Protein AF-X1V558-F1 (afdb_monomer_lite)

Foldseek 3Di:
DDFDQPDDQDLLQAPPDDDDVVVSVVSVVVSVVSSVVSVVVVVVVCVVVVHDCPCPDDDDDDDDDDPDPDDADPSCSRNGD

Organism: NCBI:txid412755

Structure (mmCIF, N/CA/C/O backbone):
data_AF-X1V558-F1
#
_entry.id   AF-X1V558-F1
#
loop_
_atom_site.group_PDB
_atom_site.id
_atom_site.type_symbol
_atom_site.label_atom_id
_atom_site.label_alt_id
_atom_site.label_comp_id
_atom_site.label_asym_id
_atom_site.label_entity_id
_atom_site.label_seq_id
_atom_site.pdbx_PDB_ins_code
_atom_site.Cartn_x
_atom_site.Cartn_y
_atom_site.Cartn_z
_atom_site.occupancy
_atom_site.B_iso_or_equiv
_atom_site.auth_seq_id
_atom_site.auth_comp_id
_atom_site.auth_asym_id
_atom_site.auth_atom_id
_atom_site.pdbx_PDB_model_num
ATOM 1 N N . MET A 1 1 ? -10.832 -2.444 10.908 1.00 79.56 1 MET A N 1
ATOM 2 C CA . MET A 1 1 ? -11.023 -1.694 9.647 1.00 79.56 1 MET A CA 1
ATOM 3 C C . MET A 1 1 ? -10.346 -2.471 8.537 1.00 79.56 1 MET A C 1
ATOM 5 O O . MET A 1 1 ? -9.221 -2.901 8.750 1.00 79.56 1 MET A O 1
ATOM 9 N N . ARG A 1 2 ? -11.025 -2.703 7.411 1.00 85.12 2 ARG A N 1
ATOM 10 C CA . ARG A 1 2 ? -10.425 -3.326 6.224 1.00 85.12 2 ARG A CA 1
ATOM 11 C C . ARG A 1 2 ? -10.220 -2.230 5.185 1.00 85.12 2 ARG A C 1
ATOM 13 O O . ARG A 1 2 ? -11.161 -1.493 4.909 1.00 85.12 2 ARG A O 1
ATOM 20 N N . ILE A 1 3 ? -8.998 -2.110 4.683 1.00 87.00 3 ILE A N 1
ATOM 21 C CA . ILE A 1 3 ? -8.625 -1.173 3.623 1.00 87.00 3 ILE A CA 1
ATOM 22 C C . ILE A 1 3 ? -8.191 -2.029 2.447 1.00 87.00 3 ILE A C 1
ATOM 24 O O . ILE A 1 3 ? -7.375 -2.934 2.618 1.00 87.00 3 ILE A O 1
ATOM 28 N N . GLU A 1 4 ? -8.760 -1.765 1.282 1.00 88.75 4 GLU A N 1
ATOM 29 C CA . GLU A 1 4 ? -8.393 -2.448 0.050 1.00 88.75 4 GLU A CA 1
ATOM 30 C C . GLU A 1 4 ? -7.676 -1.451 -0.845 1.00 88.75 4 GLU A C 1
ATOM 32 O O . GLU A 1 4 ? -8.199 -0.376 -1.138 1.00 88.75 4 GLU A O 1
ATOM 37 N N . VAL A 1 5 ? -6.458 -1.809 -1.236 1.00 86.81 5 VAL A N 1
ATOM 38 C CA . VAL A 1 5 ? -5.648 -1.041 -2.175 1.00 86.81 5 VAL A CA 1
ATOM 39 C C . VAL A 1 5 ? -5.613 -1.858 -3.467 1.00 86.81 5 VAL A C 1
ATOM 41 O O . VAL A 1 5 ? -5.123 -2.987 -3.441 1.00 86.81 5 VAL A O 1
ATOM 44 N N . PRO A 1 6 ? -6.166 -1.349 -4.582 1.00 85.62 6 PRO A N 1
ATOM 45 C CA . PRO A 1 6 ? -6.357 -2.144 -5.797 1.00 85.62 6 PRO A CA 1
ATOM 46 C C . PRO A 1 6 ? -5.080 -2.331 -6.628 1.00 85.62 6 PRO A C 1
ATOM 48 O O . PRO A 1 6 ? -5.117 -2.966 -7.677 1.00 85.62 6 PRO A O 1
ATOM 51 N N . PHE A 1 7 ? -3.955 -1.774 -6.190 1.00 80.81 7 PHE A N 1
ATOM 52 C CA . PHE A 1 7 ? -2.678 -1.833 -6.887 1.00 80.81 7 PHE A CA 1
ATOM 53 C C . PHE A 1 7 ? -1.575 -2.260 -5.922 1.00 80.81 7 PHE A C 1
ATOM 55 O O . PHE A 1 7 ? -1.609 -1.975 -4.724 1.00 80.81 7 PHE A O 1
ATOM 62 N N . LEU A 1 8 ? -0.588 -2.959 -6.471 1.00 82.94 8 LEU A N 1
ATOM 63 C CA . LEU A 1 8 ? 0.614 -3.328 -5.743 1.00 82.94 8 LEU A CA 1
ATOM 64 C C . LEU A 1 8 ? 1.530 -2.103 -5.585 1.00 82.94 8 LEU A C 1
ATOM 66 O O . LEU A 1 8 ? 1.455 -1.176 -6.400 1.00 82.94 8 LEU A O 1
ATOM 70 N N . PRO A 1 9 ? 2.393 -2.078 -4.554 1.00 82.50 9 PRO A N 1
ATOM 71 C CA . PRO A 1 9 ? 3.433 -1.067 -4.459 1.00 82.50 9 PRO A CA 1
ATOM 72 C C . PRO A 1 9 ? 4.314 -1.004 -5.721 1.00 82.50 9 PRO A C 1
ATOM 74 O O . PRO A 1 9 ? 4.378 -1.958 -6.495 1.00 82.50 9 PRO A O 1
ATOM 77 N N . PRO A 1 10 ? 4.970 0.138 -5.974 1.00 84.19 10 PRO A N 1
ATOM 78 C CA . PRO A 1 10 ? 5.828 0.316 -7.138 1.00 84.19 10 PRO A CA 1
ATOM 79 C C . PRO A 1 10 ? 7.101 -0.534 -7.016 1.00 84.19 10 PRO A C 1
ATOM 81 O O . PRO A 1 10 ? 7.619 -0.741 -5.915 1.00 84.19 10 PRO A O 1
ATOM 84 N N . VAL A 1 11 ? 7.650 -0.993 -8.146 1.00 80.88 11 VAL A N 1
ATOM 85 C CA . VAL A 1 11 ? 8.887 -1.804 -8.189 1.00 80.88 11 VAL A CA 1
ATOM 86 C C . VAL A 1 11 ? 10.064 -1.054 -7.565 1.00 80.88 11 VAL A C 1
ATOM 88 O O . VAL A 1 11 ? 10.946 -1.661 -6.967 1.00 80.88 11 VAL A O 1
ATOM 91 N N . GLU A 1 12 ? 10.044 0.271 -7.622 1.00 83.56 12 GLU A N 1
ATOM 92 C CA . GLU A 1 12 ? 11.041 1.181 -7.070 1.00 83.56 12 GLU A CA 1
ATOM 93 C C . GLU A 1 12 ? 11.147 1.134 -5.535 1.00 83.56 12 GLU A C 1
ATOM 95 O O . GLU A 1 12 ? 12.137 1.591 -4.952 1.00 83.56 12 GLU A O 1
ATOM 100 N N . TYR A 1 13 ? 10.143 0.582 -4.847 1.00 80.75 13 TYR A N 1
ATOM 101 C CA . TYR A 1 13 ? 10.210 0.327 -3.403 1.00 80.75 13 TYR A CA 1
ATOM 102 C C . TYR A 1 13 ? 11.007 -0.919 -3.045 1.00 80.75 13 TYR A C 1
ATOM 104 O O . TYR A 1 13 ? 11.382 -1.090 -1.884 1.00 80.75 13 TYR A O 1
ATOM 112 N N . SER A 1 14 ? 11.342 -1.728 -4.042 1.00 76.19 14 SER A N 1
ATOM 113 C CA . SER A 1 14 ? 12.191 -2.880 -3.854 1.00 76.19 14 SER A CA 1
ATOM 114 C C . SER A 1 14 ? 13.576 -2.511 -3.318 1.00 76.19 14 SER A C 1
ATOM 116 O O . SER A 1 14 ? 14.244 -1.645 -3.890 1.00 76.19 14 SER A O 1
ATOM 118 N N . PRO A 1 15 ? 14.078 -3.239 -2.305 1.00 75.62 15 PRO A N 1
ATOM 119 C CA . PRO A 1 15 ? 15.490 -3.207 -1.929 1.00 75.62 15 PRO A CA 1
ATOM 120 C C . PRO A 1 15 ? 16.448 -3.585 -3.072 1.00 75.62 15 PRO A C 1
ATOM 122 O O . PRO A 1 15 ? 17.593 -3.147 -3.087 1.00 75.62 15 PRO A O 1
ATOM 125 N N . ASN A 1 16 ? 15.982 -4.384 -4.035 1.00 76.56 16 ASN A N 1
ATOM 126 C CA . ASN A 1 16 ? 16.756 -4.864 -5.182 1.00 76.56 16 ASN A CA 1
ATOM 127 C C . ASN A 1 16 ? 16.665 -3.938 -6.405 1.00 76.56 16 ASN A C 1
ATOM 129 O O . ASN A 1 16 ? 17.288 -4.220 -7.434 1.00 76.56 16 ASN A O 1
ATOM 133 N N . TRP A 1 17 ? 15.886 -2.857 -6.337 1.00 79.25 17 TRP A N 1
ATOM 134 C CA . TRP A 1 17 ? 15.771 -1.922 -7.446 1.00 79.25 17 TRP A CA 1
ATOM 135 C C . TRP A 1 17 ? 17.022 -1.046 -7.558 1.00 79.25 17 TRP A C 1
ATOM 137 O O . TRP A 1 17 ? 17.491 -0.467 -6.581 1.00 79.25 17 TRP A O 1
ATOM 147 N N . ARG A 1 18 ? 17.572 -0.959 -8.774 1.00 84.12 18 ARG A N 1
ATOM 148 C CA . ARG A 1 18 ? 18.849 -0.283 -9.066 1.00 84.12 18 ARG A CA 1
ATOM 149 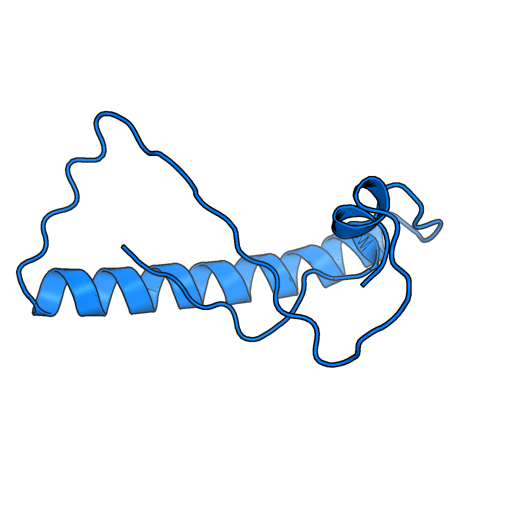C C . ARG A 1 18 ? 18.697 1.040 -9.829 1.00 84.12 18 ARG A C 1
ATOM 151 O O . ARG A 1 18 ? 19.649 1.475 -10.467 1.00 84.12 18 ARG A O 1
ATOM 158 N N . GLY A 1 19 ? 17.511 1.647 -9.810 1.00 87.25 19 GLY A N 1
ATOM 159 C CA . GLY A 1 19 ? 17.262 2.936 -10.463 1.00 87.25 19 GLY A CA 1
ATOM 160 C C . GLY A 1 19 ? 17.629 4.146 -9.598 1.00 87.25 19 GLY A C 1
ATOM 161 O O . GLY A 1 19 ? 18.208 4.019 -8.515 1.00 87.25 19 GLY A O 1
ATOM 162 N N . HIS A 1 20 ? 17.310 5.344 -10.091 1.00 92.00 20 HIS A N 1
ATOM 163 C CA . HIS A 1 20 ? 17.725 6.600 -9.459 1.00 92.00 20 HIS A CA 1
ATOM 164 C C . HIS A 1 20 ? 16.750 7.051 -8.359 1.00 92.00 20 HIS A C 1
ATOM 166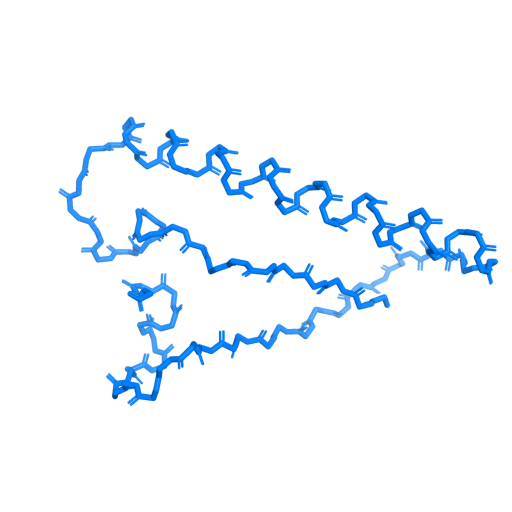 O O . HIS A 1 20 ? 15.538 7.009 -8.539 1.00 92.00 20 HIS A O 1
ATOM 172 N N . TRP A 1 21 ? 17.237 7.591 -7.237 1.00 88.69 21 TRP A N 1
ATOM 173 C CA . TRP A 1 21 ? 16.389 7.979 -6.092 1.00 88.69 21 TRP A CA 1
ATOM 174 C C . TRP A 1 21 ? 15.201 8.892 -6.459 1.00 88.69 21 TRP A C 1
ATOM 176 O O . TRP A 1 21 ? 14.126 8.773 -5.872 1.00 88.69 21 TRP A O 1
ATOM 186 N N . ALA A 1 22 ? 15.368 9.765 -7.458 1.00 92.94 22 ALA A N 1
ATOM 187 C CA . ALA A 1 22 ? 14.307 10.647 -7.946 1.00 92.94 22 ALA A CA 1
ATOM 188 C C . ALA A 1 22 ? 13.134 9.879 -8.587 1.00 92.94 22 ALA A C 1
ATOM 190 O O . ALA A 1 22 ? 11.976 10.245 -8.385 1.00 92.94 22 ALA A O 1
ATOM 191 N N . GLU A 1 23 ? 13.410 8.794 -9.315 1.00 90.44 23 GLU A N 1
ATOM 192 C CA . GLU A 1 23 ? 12.377 7.939 -9.913 1.00 90.44 23 GLU A CA 1
ATOM 193 C C . GLU A 1 23 ? 11.609 7.190 -8.820 1.00 90.44 23 GLU A C 1
ATOM 195 O O . GLU A 1 23 ? 10.378 7.181 -8.830 1.00 90.44 23 GLU A O 1
ATOM 200 N N . LYS A 1 24 ? 12.315 6.694 -7.793 1.00 88.31 24 LYS A N 1
ATOM 201 C CA . LYS A 1 24 ? 11.689 6.090 -6.608 1.00 88.31 24 LYS A CA 1
ATOM 202 C C . LYS A 1 24 ? 10.803 7.062 -5.864 1.00 88.31 24 LYS A C 1
ATOM 204 O O . LYS A 1 24 ? 9.706 6.696 -5.455 1.00 88.31 24 LYS A O 1
ATOM 209 N N . HIS A 1 25 ? 11.263 8.295 -5.686 1.00 89.69 25 HIS A N 1
ATOM 210 C CA . HIS A 1 25 ? 10.461 9.320 -5.038 1.00 89.69 25 HIS A CA 1
ATOM 211 C C . HIS A 1 25 ? 9.199 9.630 -5.856 1.00 89.69 25 HIS A C 1
ATOM 213 O O . HIS A 1 25 ? 8.108 9.718 -5.297 1.00 89.69 25 HIS A O 1
ATOM 219 N N . LYS A 1 26 ? 9.322 9.742 -7.185 1.00 93.00 26 LYS A N 1
ATOM 220 C CA . LYS A 1 26 ? 8.187 9.996 -8.080 1.00 93.00 26 LYS A CA 1
ATOM 221 C C . LYS A 1 26 ? 7.161 8.858 -8.043 1.00 93.00 26 LYS A C 1
ATOM 223 O O . LYS A 1 26 ? 5.983 9.130 -7.820 1.00 93.00 26 LYS A O 1
ATOM 228 N N . ALA A 1 27 ? 7.598 7.610 -8.216 1.00 88.69 27 ALA A N 1
ATOM 229 C CA . ALA A 1 27 ? 6.726 6.435 -8.158 1.00 88.69 27 ALA A CA 1
ATOM 230 C C . ALA A 1 27 ? 6.104 6.264 -6.762 1.00 88.69 27 ALA A C 1
ATOM 232 O O . ALA A 1 27 ? 4.905 6.024 -6.618 1.00 88.69 27 ALA A O 1
ATOM 233 N N . GLY A 1 28 ? 6.914 6.480 -5.725 1.00 88.88 28 GLY A N 1
ATOM 234 C CA . GLY A 1 28 ? 6.492 6.401 -4.338 1.00 88.88 28 GLY A CA 1
ATOM 235 C C . GLY A 1 28 ? 5.436 7.430 -3.961 1.00 88.88 28 GLY A C 1
ATOM 236 O O . GLY A 1 28 ? 4.486 7.084 -3.269 1.00 88.88 28 GLY A O 1
ATOM 237 N N . LYS A 1 29 ? 5.554 8.670 -4.446 1.00 92.75 29 LYS A N 1
ATOM 238 C CA . LYS A 1 29 ? 4.553 9.715 -4.198 1.00 92.75 29 LYS A CA 1
ATOM 239 C C . LYS A 1 29 ? 3.183 9.318 -4.747 1.00 92.75 29 LYS A C 1
ATOM 241 O O . LYS A 1 29 ? 2.193 9.415 -4.034 1.00 92.75 29 LYS A O 1
ATOM 246 N N . VAL A 1 30 ? 3.138 8.814 -5.982 1.00 90.56 30 VAL A N 1
ATOM 247 C CA . VAL A 1 30 ? 1.884 8.370 -6.613 1.00 90.56 30 VAL A CA 1
ATOM 248 C C . VAL A 1 30 ? 1.239 7.241 -5.810 1.00 90.56 30 VAL A C 1
ATOM 250 O O . VAL A 1 30 ? 0.048 7.300 -5.512 1.00 90.56 30 VAL A O 1
ATOM 253 N N . TYR A 1 31 ? 2.026 6.235 -5.420 1.00 89.69 31 TYR A N 1
ATOM 254 C CA . TYR A 1 31 ? 1.520 5.122 -4.620 1.00 89.69 31 TYR A CA 1
ATOM 255 C C . TYR A 1 31 ? 1.056 5.571 -3.229 1.00 89.69 31 TYR A C 1
ATOM 257 O O . TYR A 1 31 ? -0.023 5.183 -2.787 1.00 89.69 31 TYR A O 1
ATOM 265 N N . HIS A 1 32 ? 1.840 6.417 -2.559 1.00 91.06 32 HIS A N 1
ATOM 266 C CA . HIS A 1 32 ? 1.502 6.974 -1.253 1.00 91.06 32 HIS A CA 1
ATOM 267 C C . HIS A 1 32 ? 0.168 7.722 -1.288 1.00 91.06 32 HIS A C 1
ATOM 269 O O . HIS A 1 32 ? -0.711 7.437 -0.475 1.00 91.06 32 HIS A O 1
ATOM 275 N N . ASP A 1 33 ? -0.004 8.637 -2.245 1.00 93.69 33 ASP A N 1
ATOM 276 C CA . ASP A 1 33 ? -1.220 9.442 -2.366 1.00 93.69 33 ASP A CA 1
ATOM 277 C C . ASP A 1 33 ? -2.434 8.546 -2.644 1.00 93.69 33 ASP A C 1
ATOM 279 O O . ASP A 1 33 ? -3.491 8.702 -2.030 1.00 93.69 33 ASP A O 1
ATOM 283 N N . ALA A 1 34 ? -2.274 7.538 -3.500 1.00 90.62 34 ALA A N 1
ATOM 284 C CA . ALA A 1 34 ? -3.345 6.605 -3.811 1.00 90.62 34 ALA A CA 1
ATOM 285 C C . ALA A 1 34 ? -3.741 5.739 -2.593 1.00 90.62 34 ALA A C 1
ATOM 287 O O . ALA A 1 34 ? -4.931 5.614 -2.292 1.00 90.62 34 ALA A O 1
ATOM 288 N N . VAL A 1 35 ? -2.772 5.205 -1.835 1.00 90.88 35 VAL A N 1
ATOM 289 C CA . VAL A 1 35 ? -3.036 4.483 -0.572 1.00 90.88 35 VAL A CA 1
ATOM 290 C C . VAL A 1 35 ? -3.702 5.398 0.452 1.00 90.88 35 VAL A C 1
ATOM 292 O O . VAL A 1 35 ? -4.655 4.987 1.117 1.00 90.88 35 VAL A O 1
ATOM 295 N N . PHE A 1 36 ? -3.240 6.644 0.565 1.00 92.75 36 PHE A N 1
ATOM 296 C CA . PHE A 1 36 ? -3.819 7.634 1.466 1.00 92.75 36 PHE A CA 1
ATOM 297 C C . PHE A 1 36 ? -5.307 7.854 1.169 1.00 92.75 36 PHE A C 1
ATOM 299 O O . PHE A 1 36 ? -6.130 7.773 2.085 1.00 92.75 36 PHE A O 1
ATOM 306 N N . TYR A 1 37 ? -5.684 8.034 -0.099 1.00 93.88 37 TYR A N 1
ATOM 307 C CA . TYR A 1 37 ? -7.093 8.183 -0.472 1.00 93.88 37 TYR A CA 1
ATOM 308 C C . TYR A 1 37 ? -7.925 6.922 -0.193 1.00 93.88 37 TYR A C 1
ATOM 310 O O . TYR A 1 37 ? -9.053 7.047 0.288 1.00 93.88 37 TYR A O 1
ATOM 318 N N . CYS A 1 38 ? -7.378 5.717 -0.396 1.00 92.00 38 CYS A N 1
ATOM 319 C CA . CYS A 1 38 ? -8.048 4.470 -0.000 1.00 92.00 38 CYS A CA 1
ATOM 320 C C . CYS A 1 38 ? -8.298 4.407 1.518 1.00 92.00 38 CYS A C 1
ATOM 322 O O . CYS A 1 38 ? -9.379 4.009 1.961 1.00 92.00 38 CYS A O 1
ATOM 324 N N . CYS A 1 39 ? -7.326 4.835 2.329 1.00 90.50 39 CYS A N 1
ATOM 325 C CA . CYS A 1 39 ? -7.469 4.908 3.784 1.00 90.50 39 CYS A CA 1
ATOM 326 C C . CYS A 1 39 ? -8.544 5.920 4.205 1.00 90.50 39 CYS A C 1
ATOM 328 O O . CYS A 1 39 ? -9.361 5.621 5.082 1.00 90.50 39 CYS A O 1
ATOM 330 N N . VAL A 1 40 ? -8.566 7.100 3.577 1.00 92.19 40 VAL A N 1
ATOM 331 C CA . VAL A 1 40 ? -9.569 8.143 3.842 1.00 92.19 40 VAL A CA 1
ATOM 332 C C . VAL A 1 40 ? -10.972 7.653 3.482 1.00 92.19 40 VAL A C 1
ATOM 334 O O . VAL A 1 40 ? -11.885 7.787 4.299 1.00 92.19 40 VAL A O 1
ATOM 337 N N . ASP A 1 41 ? -11.156 7.028 2.316 1.00 91.81 41 ASP A N 1
ATOM 338 C CA . ASP A 1 41 ? -12.452 6.462 1.917 1.00 91.81 41 ASP A CA 1
ATOM 339 C C . ASP A 1 41 ? -12.923 5.382 2.904 1.00 91.81 41 ASP A C 1
ATOM 341 O O . ASP A 1 41 ? -14.048 5.440 3.409 1.00 91.81 41 ASP A O 1
ATOM 345 N N . ALA A 1 42 ? -12.045 4.440 3.263 1.00 89.38 42 ALA A N 1
ATOM 346 C CA . ALA A 1 42 ? -12.368 3.386 4.224 1.00 89.38 42 ALA A CA 1
ATOM 347 C C . ALA A 1 42 ? -12.748 3.951 5.606 1.00 89.38 42 ALA A C 1
ATOM 349 O O . ALA A 1 42 ? -13.708 3.481 6.227 1.00 89.38 42 ALA A O 1
ATOM 350 N N . THR A 1 43 ? -12.047 4.992 6.060 1.00 87.75 43 THR A N 1
ATOM 351 C CA . THR A 1 43 ? -12.348 5.691 7.318 1.00 87.75 43 THR A CA 1
ATOM 352 C C . THR A 1 43 ? -13.706 6.385 7.249 1.00 87.75 43 THR A C 1
ATOM 354 O O . THR A 1 43 ? -14.536 6.201 8.138 1.00 87.75 43 THR A O 1
ATOM 357 N N . ASN A 1 44 ? -13.986 7.119 6.169 1.00 90.19 44 ASN A N 1
ATOM 358 C CA . ASN A 1 44 ? -15.259 7.817 5.973 1.00 90.19 44 ASN A CA 1
ATOM 359 C C . ASN A 1 44 ? -16.445 6.846 5.929 1.00 90.19 44 ASN A C 1
ATOM 361 O O . ASN A 1 44 ? -17.482 7.097 6.548 1.00 90.19 44 ASN A O 1
ATOM 365 N N . ARG A 1 45 ? -16.294 5.707 5.243 1.00 89.12 45 ARG A N 1
ATOM 366 C CA . ARG A 1 45 ? -17.300 4.633 5.245 1.00 89.12 45 ARG A CA 1
ATOM 367 C C . ARG A 1 45 ? -17.485 4.028 6.632 1.00 89.12 45 ARG A C 1
ATOM 369 O O . ARG A 1 45 ? -18.614 3.708 6.999 1.00 89.12 45 ARG A O 1
ATOM 376 N N . GLY A 1 46 ? -16.400 3.874 7.389 1.00 88.06 46 GLY A N 1
ATOM 377 C CA . GLY A 1 46 ? -16.442 3.420 8.774 1.00 88.06 46 GLY A CA 1
ATOM 378 C C . GLY A 1 46 ? -17.237 4.371 9.666 1.00 88.06 46 GLY A C 1
ATOM 379 O O . GLY A 1 46 ? -18.214 3.955 10.286 1.00 88.06 46 GLY A O 1
ATOM 380 N N . ASN A 1 47 ? -16.885 5.656 9.644 1.00 86.19 47 ASN A N 1
ATOM 381 C CA . ASN A 1 47 ? -17.550 6.699 10.425 1.00 86.19 47 ASN A CA 1
ATOM 382 C C . ASN A 1 47 ? -19.047 6.800 10.090 1.00 86.19 47 ASN A C 1
ATOM 384 O O . ASN A 1 47 ? -19.873 6.878 10.994 1.00 86.19 47 ASN A O 1
ATOM 388 N N . ARG A 1 48 ? -19.425 6.712 8.802 1.00 87.06 48 ARG A N 1
ATOM 389 C CA . ARG A 1 48 ? -20.842 6.678 8.376 1.00 87.06 48 ARG A CA 1
ATOM 390 C C . ARG A 1 48 ? -21.621 5.492 8.948 1.00 87.06 48 ARG A C 1
ATOM 392 O O . ARG A 1 48 ? -22.826 5.595 9.132 1.00 87.06 48 ARG A O 1
ATOM 399 N N . LYS A 1 49 ? -20.947 4.373 9.216 1.00 88.31 49 LYS A N 1
ATOM 400 C CA . LYS A 1 49 ? -21.530 3.183 9.857 1.00 88.31 49 LYS A CA 1
ATOM 401 C C . LYS A 1 49 ? -21.460 3.239 11.390 1.00 88.31 49 LYS A C 1
ATOM 403 O O . LYS A 1 49 ? -21.748 2.237 12.035 1.00 88.31 49 LYS A O 1
ATOM 408 N N . GLY A 1 50 ? -21.055 4.371 11.969 1.00 83.69 50 GLY A N 1
ATOM 409 C CA . GLY A 1 50 ? -20.922 4.549 13.416 1.00 83.69 50 GLY A CA 1
ATOM 410 C C . GLY A 1 50 ? -19.694 3.867 14.027 1.00 83.69 50 GLY A C 1
ATOM 411 O O . GLY A 1 50 ? -19.634 3.713 15.244 1.00 83.69 50 GLY A O 1
ATOM 412 N N . LEU A 1 51 ? -18.711 3.441 13.221 1.00 80.12 51 LEU A N 1
ATOM 413 C CA . LEU A 1 51 ? -17.448 2.932 13.758 1.00 80.12 51 LEU A CA 1
ATOM 414 C C . LEU A 1 51 ? -16.648 4.093 14.354 1.00 80.12 51 LEU A C 1
ATOM 416 O O . LEU A 1 51 ? -16.324 5.049 13.657 1.00 80.12 51 LEU A O 1
ATOM 420 N N . SER A 1 52 ? -16.299 3.972 15.632 1.00 73.75 52 SER A N 1
ATOM 421 C CA . SER A 1 52 ? -15.287 4.802 16.281 1.00 73.75 52 SER A CA 1
ATOM 422 C C . SER A 1 52 ? -13.951 4.062 16.255 1.00 73.75 52 SER A C 1
ATOM 424 O O . SER A 1 52 ? -13.911 2.846 16.458 1.00 73.75 52 SER A O 1
ATOM 426 N N . PHE A 1 53 ? -12.855 4.779 16.003 1.00 69.25 53 PHE A N 1
ATOM 427 C CA . PHE A 1 53 ? -11.507 4.212 15.909 1.00 69.25 53 PHE A CA 1
ATOM 428 C C . PHE A 1 53 ? -10.618 4.660 17.083 1.00 69.25 53 PHE A C 1
ATOM 430 O O . PHE A 1 53 ? -9.668 5.416 16.872 1.00 69.25 53 PHE A O 1
ATOM 437 N N . PRO A 1 54 ? -10.874 4.211 18.327 1.00 68.81 54 PRO A N 1
ATOM 438 C CA . PRO A 1 54 ? -9.965 4.451 19.439 1.00 68.81 54 PRO A CA 1
ATOM 439 C C . PRO A 1 54 ? -8.732 3.552 19.271 1.00 68.81 54 PRO A C 1
ATOM 441 O O . PRO A 1 54 ? -8.650 2.445 19.803 1.00 68.81 54 PRO A O 1
ATOM 444 N N . LEU A 1 55 ? -7.772 3.997 18.463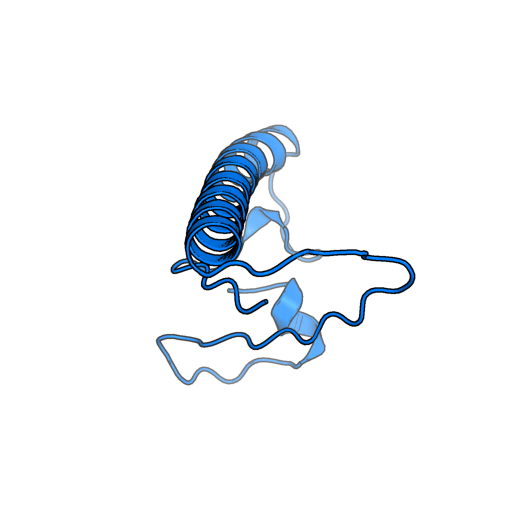 1.00 66.94 55 LEU A N 1
ATOM 445 C CA . LEU A 1 55 ? -6.531 3.269 18.212 1.00 66.94 55 LEU A CA 1
ATOM 446 C C . LEU A 1 55 ? -5.570 3.448 19.397 1.00 66.94 55 LEU A C 1
ATOM 448 O O . LEU A 1 55 ? -4.617 4.213 19.322 1.00 66.94 55 LEU A O 1
ATOM 452 N N . VAL A 1 56 ? -5.815 2.735 20.500 1.00 71.88 56 VAL A N 1
ATOM 453 C CA . VAL A 1 56 ? -4.875 2.671 21.642 1.00 71.88 56 VAL A CA 1
ATOM 454 C C . VAL A 1 56 ? -3.699 1.740 21.319 1.00 71.88 56 VAL A C 1
ATOM 456 O O . VAL A 1 56 ? -2.560 2.002 21.696 1.00 71.88 56 VAL A O 1
ATOM 459 N N . LYS A 1 57 ? -3.971 0.656 20.581 1.00 77.44 57 LYS A N 1
ATOM 460 C CA . LYS A 1 57 ? -2.988 -0.250 19.970 1.00 77.44 57 LYS A CA 1
ATO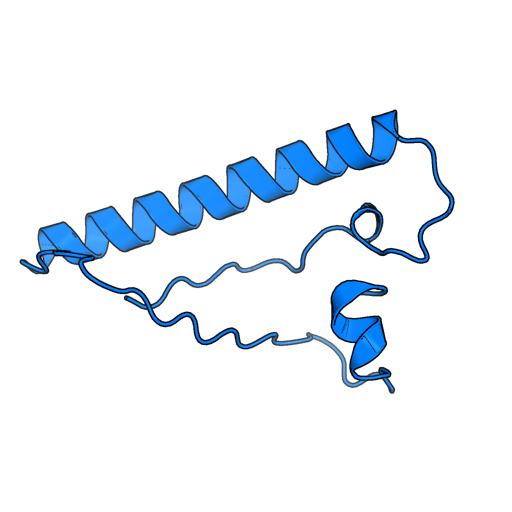M 461 C C . LYS A 1 57 ? -3.559 -0.760 18.649 1.00 77.44 57 LYS A C 1
ATOM 463 O O . LYS A 1 57 ? -4.713 -1.178 18.603 1.00 77.44 57 LYS A O 1
ATOM 468 N N . ALA A 1 58 ? -2.760 -0.742 17.587 1.00 76.44 58 ALA A N 1
ATOM 469 C CA . ALA A 1 58 ? -3.169 -1.222 16.271 1.00 76.44 58 ALA A CA 1
ATOM 470 C C . ALA A 1 58 ? -2.432 -2.521 15.927 1.00 76.44 58 ALA A C 1
ATOM 472 O O . ALA A 1 58 ? -1.210 -2.594 16.035 1.00 76.44 58 ALA A O 1
ATOM 473 N N . LYS A 1 59 ? -3.175 -3.540 15.486 1.00 82.69 59 LYS A N 1
ATOM 474 C CA . LYS A 1 59 ? -2.612 -4.722 14.826 1.00 82.69 59 LYS A CA 1
ATOM 475 C C . LYS A 1 59 ? -2.870 -4.594 13.331 1.00 82.69 59 LYS A C 1
ATOM 477 O O . LYS A 1 59 ? -4.025 -4.473 12.922 1.00 82.69 59 LYS A O 1
ATOM 482 N N . LEU A 1 60 ? -1.809 -4.636 12.533 1.00 81.81 60 LEU A N 1
ATOM 483 C CA . LEU A 1 60 ? -1.897 -4.644 11.078 1.00 81.81 60 LEU A CA 1
ATOM 484 C C . LEU A 1 60 ? -1.762 -6.084 10.579 1.00 81.81 60 LEU A C 1
ATOM 486 O O . LEU A 1 60 ? -0.752 -6.732 10.834 1.00 81.81 60 LEU A O 1
ATOM 490 N N . ASN A 1 61 ? -2.776 -6.569 9.866 1.00 84.25 61 ASN A N 1
ATOM 491 C CA . ASN A 1 61 ? -2.688 -7.808 9.100 1.00 84.25 61 ASN A CA 1
ATOM 492 C C . ASN A 1 61 ? -2.703 -7.422 7.622 1.00 84.25 61 ASN A C 1
ATOM 494 O O . ASN A 1 61 ? -3.662 -6.796 7.167 1.00 84.25 61 ASN A O 1
ATOM 498 N N . LEU A 1 62 ? -1.640 -7.764 6.898 1.00 81.81 62 LEU A N 1
ATOM 49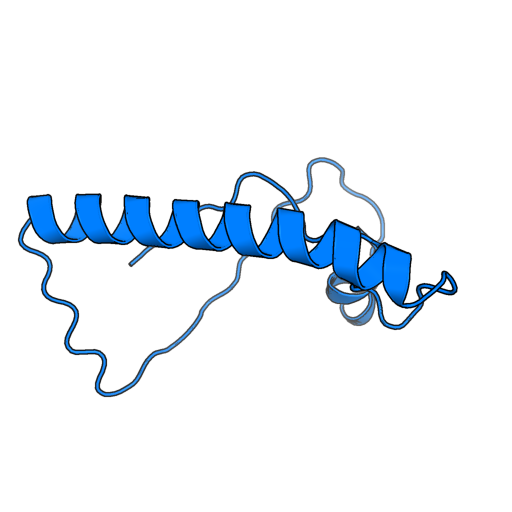9 C CA . LEU A 1 62 ? -1.477 -7.419 5.493 1.00 81.81 62 LEU A CA 1
ATOM 500 C C . LEU A 1 62 ? -1.646 -8.676 4.638 1.00 81.81 62 LEU A C 1
ATOM 502 O O . LEU A 1 62 ? -1.018 -9.699 4.897 1.00 81.81 62 LEU A O 1
ATOM 506 N N . THR A 1 63 ? -2.503 -8.593 3.625 1.00 84.12 63 THR A N 1
ATOM 507 C CA . THR A 1 63 ? -2.696 -9.655 2.635 1.00 84.12 63 THR A CA 1
ATOM 508 C C . THR A 1 63 ? -2.370 -9.077 1.271 1.00 84.12 63 THR A C 1
ATOM 510 O O . THR A 1 63 ? -3.005 -8.115 0.846 1.00 84.12 63 THR A O 1
ATOM 513 N N . VAL A 1 64 ? -1.373 -9.650 0.599 1.00 79.56 64 VAL A N 1
ATOM 514 C CA . VAL A 1 64 ? -1.014 -9.267 -0.768 1.00 79.56 64 VAL A CA 1
ATOM 515 C C . VAL A 1 64 ? -1.660 -10.255 -1.724 1.00 79.56 64 VAL A C 1
ATOM 517 O O . VAL A 1 64 ? -1.481 -11.463 -1.582 1.00 79.56 64 VAL A O 1
ATOM 520 N N . VAL A 1 65 ? -2.421 -9.740 -2.686 1.00 80.75 65 VAL A N 1
ATOM 521 C CA . VAL A 1 65 ? -3.051 -10.544 -3.735 1.00 80.75 65 VAL A CA 1
ATOM 522 C C . VAL A 1 65 ? -2.366 -10.215 -5.052 1.00 80.75 65 VAL A C 1
ATOM 524 O O . VAL A 1 65 ? -2.345 -9.061 -5.475 1.00 80.75 65 VAL A O 1
ATOM 527 N N . PHE A 1 66 ? -1.795 -11.229 -5.694 1.00 76.00 66 PHE A N 1
ATOM 528 C CA . PHE A 1 66 ? -1.157 -11.095 -7.000 1.00 76.00 66 PHE A CA 1
ATOM 529 C C . PHE A 1 66 ? -2.116 -11.540 -8.100 1.00 76.00 66 PHE A C 1
ATOM 531 O O . PHE A 1 66 ? -2.803 -12.547 -7.952 1.00 76.00 66 PHE A O 1
ATOM 538 N N . ALA A 1 67 ? -2.123 -10.815 -9.219 1.00 73.06 67 ALA A N 1
ATOM 539 C CA . ALA A 1 67 ? -2.902 -11.193 -10.398 1.00 73.06 67 ALA A CA 1
ATOM 540 C C . ALA A 1 67 ? -2.381 -12.484 -11.060 1.00 73.06 67 ALA A C 1
ATOM 542 O O . ALA A 1 67 ? -3.144 -13.209 -11.688 1.00 73.06 67 ALA A O 1
ATOM 543 N N . GLU A 1 68 ? -1.090 -12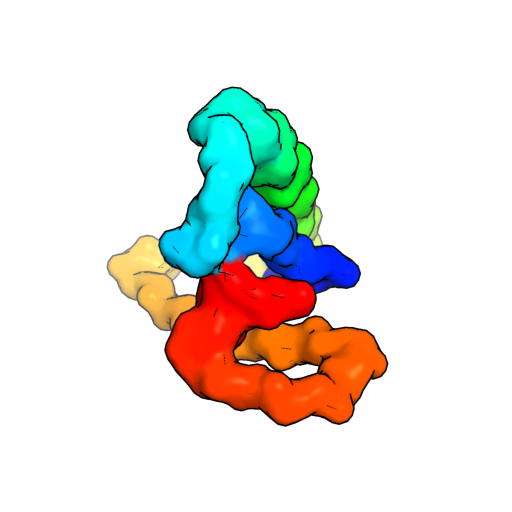.787 -10.894 1.00 74.75 68 GLU A N 1
ATOM 544 C CA . GLU A 1 68 ? -0.435 -13.951 -11.490 1.00 74.75 68 GLU A CA 1
ATOM 545 C C . GLU A 1 68 ? 0.289 -14.793 -10.434 1.00 74.75 68 GLU A C 1
ATOM 547 O O . GLU A 1 68 ? 1.032 -14.268 -9.593 1.00 74.75 68 GLU A O 1
ATOM 552 N N . GLN A 1 69 ? 0.144 -16.116 -10.541 1.00 63.84 69 GLN A N 1
ATOM 553 C CA . GLN A 1 69 ? 0.894 -17.093 -9.754 1.00 63.84 69 GLN A CA 1
ATOM 554 C C . GLN A 1 69 ? 2.305 -17.267 -10.335 1.00 63.84 69 GLN A C 1
ATOM 556 O O . GLN A 1 69 ? 2.573 -18.171 -11.121 1.00 63.84 69 GLN A O 1
ATOM 561 N N . ARG A 1 70 ? 3.220 -16.370 -9.960 1.00 60.81 70 ARG A N 1
ATOM 562 C CA . ARG A 1 70 ? 4.661 -16.515 -10.229 1.00 60.81 70 ARG A CA 1
ATOM 563 C C . ARG A 1 70 ? 5.375 -17.027 -8.984 1.00 60.81 70 ARG A C 1
ATOM 565 O O . ARG A 1 70 ? 4.982 -16.685 -7.871 1.00 60.81 70 ARG A O 1
ATOM 572 N N . LEU A 1 71 ? 6.438 -17.807 -9.177 1.00 55.66 71 LEU A N 1
ATOM 573 C CA . LEU A 1 71 ? 7.308 -18.269 -8.095 1.00 55.66 71 LEU A CA 1
ATOM 574 C C . LEU A 1 71 ? 8.026 -17.047 -7.499 1.00 55.66 71 LEU A C 1
ATOM 576 O O . LEU A 1 71 ? 8.813 -16.388 -8.179 1.00 55.66 71 LEU A O 1
ATOM 580 N N . ARG A 1 72 ? 7.675 -16.691 -6.261 1.00 60.66 72 ARG A N 1
ATOM 581 C CA . ARG A 1 72 ? 8.150 -15.491 -5.559 1.00 60.66 72 ARG A CA 1
ATOM 582 C C . ARG A 1 72 ? 8.743 -15.936 -4.227 1.00 60.66 72 ARG A C 1
ATOM 584 O O . ARG A 1 72 ? 8.077 -16.617 -3.459 1.00 60.66 72 ARG A O 1
ATOM 591 N N . ASP A 1 73 ? 9.993 -15.564 -3.980 1.00 52.28 73 ASP A N 1
ATOM 592 C CA . ASP A 1 73 ? 10.608 -15.682 -2.655 1.00 52.28 73 ASP A CA 1
ATOM 593 C C . ASP A 1 73 ? 9.823 -14.791 -1.677 1.00 52.28 73 ASP A C 1
ATOM 595 O O . ASP A 1 73 ? 9.500 -13.649 -2.022 1.00 52.28 73 ASP A O 1
ATOM 599 N N . GLU A 1 74 ? 9.499 -15.289 -0.484 1.00 53.28 74 GLU A N 1
ATOM 600 C CA . GLU A 1 74 ? 8.754 -14.533 0.532 1.00 53.28 74 GLU A CA 1
ATOM 601 C C . GLU A 1 74 ? 9.475 -13.229 0.907 1.00 53.28 74 GLU A C 1
ATOM 603 O O . GLU A 1 74 ? 8.830 -12.204 1.135 1.00 53.28 74 GLU A O 1
ATOM 608 N N . ASN A 1 75 ? 10.811 -13.207 0.844 1.00 48.12 75 ASN A N 1
ATOM 609 C CA . ASN A 1 75 ? 11.596 -11.986 1.048 1.00 48.12 75 ASN A CA 1
ATOM 610 C C . ASN A 1 75 ? 11.488 -11.010 -0.137 1.00 48.12 75 ASN A C 1
ATOM 612 O O . ASN A 1 75 ? 11.593 -9.793 0.032 1.00 48.12 75 ASN A O 1
ATOM 616 N N . ASN A 1 76 ? 11.225 -11.524 -1.343 1.00 49.53 76 ASN A N 1
ATOM 617 C CA . ASN A 1 76 ? 10.984 -10.712 -2.534 1.00 49.53 76 ASN A CA 1
ATOM 618 C C . ASN A 1 76 ? 9.540 -10.196 -2.638 1.00 49.53 76 ASN A C 1
ATOM 620 O O . ASN A 1 76 ? 9.275 -9.393 -3.530 1.00 49.53 76 ASN A O 1
ATOM 624 N N . LEU A 1 77 ? 8.628 -10.547 -1.721 1.00 51.09 77 LEU A N 1
ATOM 625 C CA . LEU A 1 77 ? 7.290 -9.931 -1.659 1.00 51.09 77 LEU A CA 1
ATOM 626 C C . LEU A 1 77 ? 7.356 -8.409 -1.432 1.00 51.09 77 LEU A C 1
ATOM 628 O O . LEU A 1 77 ? 6.462 -7.687 -1.865 1.00 51.09 77 LEU A O 1
ATOM 632 N N . LEU A 1 78 ? 8.437 -7.919 -0.810 1.00 50.06 78 LEU A N 1
ATOM 633 C CA . LEU A 1 78 ? 8.764 -6.491 -0.692 1.00 50.06 78 LEU A CA 1
ATOM 634 C C . LEU A 1 78 ? 9.650 -5.972 -1.837 1.00 50.06 78 LEU A C 1
ATOM 636 O O . LEU A 1 78 ? 9.823 -4.763 -1.973 1.00 50.06 78 LEU A O 1
ATOM 640 N N . ALA A 1 79 ? 10.241 -6.865 -2.637 1.00 40.59 79 ALA A N 1
ATOM 641 C CA . ALA A 1 79 ? 11.335 -6.545 -3.548 1.00 40.59 79 ALA A CA 1
ATOM 642 C C . ALA A 1 79 ? 11.056 -6.796 -5.036 1.00 40.59 79 ALA A C 1
ATOM 644 O O . ALA A 1 79 ? 11.887 -6.461 -5.878 1.00 40.59 79 ALA A O 1
ATOM 645 N N . ARG A 1 80 ? 9.936 -7.389 -5.424 1.00 46.34 80 ARG A N 1
ATOM 646 C CA . ARG A 1 80 ? 9.623 -7.568 -6.843 1.00 46.34 80 ARG A CA 1
ATOM 647 C C . ARG A 1 80 ? 8.141 -7.865 -6.983 1.00 46.34 80 ARG A C 1
ATOM 649 O O . ARG A 1 80 ? 7.692 -8.977 -6.708 1.00 46.34 80 ARG A O 1
ATOM 656 N N . PHE A 1 81 ? 7.394 -6.843 -7.374 1.00 47.91 81 PHE A N 1
ATOM 657 C CA . PHE A 1 81 ? 6.031 -7.020 -7.858 1.00 47.91 81 PHE A CA 1
ATOM 658 C C . PHE A 1 81 ? 6.048 -7.744 -9.200 1.00 47.91 81 PHE A C 1
ATOM 660 O O . PHE A 1 81 ? 6.941 -7.435 -10.022 1.00 47.91 81 PHE A O 1
#

Sequence (81 aa):
MRIEVPFLPPVEYSPNWRGHWAEKHKAGKVYHDAVFYCCVDATNRGNRKGLSFPLVKAKLNLTVVFAEQRLRDENNLLARF

Radius of gyration: 15.46 Å; chains: 1; bounding box: 40×29×33 Å

Secondary structure (DSSP, 8-state):
-----SSPPPGGGSTT--S-HHHHHHHHHHHHHHHHHHHHHHHHHHHHTT-----SS---------SS-----GGGGGT--

pLDDT: mean 79.33, std 13.55, range [40.59, 93.88]